Protein AF-A0AAJ1ZFX0-F1 (afdb_monomer)

Nearest PDB structures (foldseek):
  5ien-assembly1_A  TM=3.563E-01  e=2.832E+00  synthetic construct
  1ef0-assembly2_B-2  TM=4.642E-01  e=7.842E+00  Saccharomyces cerevisiae
  4gla-assembly1_D  TM=3.746E-01  e=6.171E+00  Pyrobaculum aerophilum
  3vhx-assembly2_H  TM=3.680E-01  e=6.956E+00  Homo sapiens

Mean predic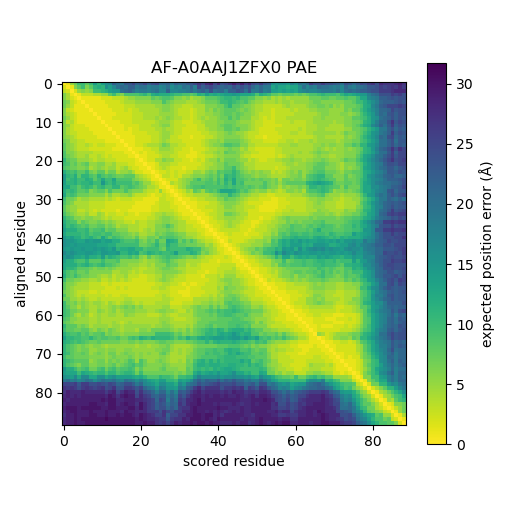ted aligned error: 9.78 Å

pLDDT: mean 81.12, std 12.79, range [46.81, 93.5]

Solvent-accessible surface area (backbone atoms only — not comparable to full-atom values): 5823 Å² total; per-residue (Å²): 132,90,86,48,70,67,62,52,50,61,65,51,50,81,53,66,94,45,54,82,64,46,77,51,75,54,96,93,23,52,29,44,19,25,32,67,74,44,81,42,75,43,100,81,76,43,82,41,82,41,37,74,41,75,48,78,51,92,66,93,50,74,43,66,58,94,91,41,76,78,46,42,48,73,82,70,56,78,73,74,78,80,75,62,97,68,82,81,123

Foldseek 3Di:
DQDDPVVVCVVCVVQPPWDFPDWDADPNWIKTATHDWDWDQDPVRDIDTGHPDMDTDDDWDFDDDPHDTPDTPVVVPPPDPPPPPPVPD

Radius of gyration: 17.57 Å; Cα contacts (8 Å, |Δi|>4): 101; chains: 1; bounding box: 44×28×51 Å

Structure (mm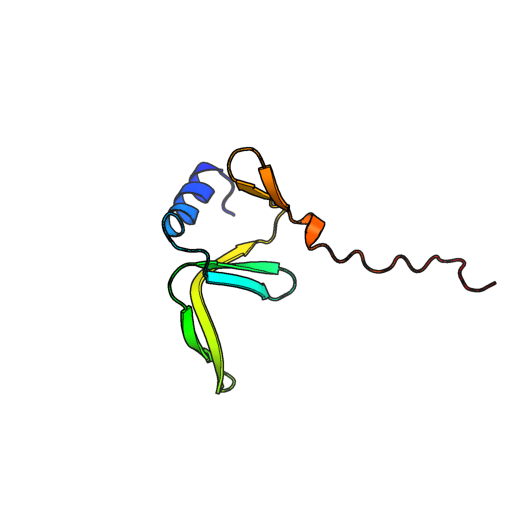CIF, N/CA/C/O backbone):
data_AF-A0AAJ1ZFX0-F1
#
_entry.id   AF-A0AAJ1ZFX0-F1
#
loop_
_atom_site.group_PDB
_atom_site.id
_atom_site.type_symbol
_atom_site.label_atom_id
_atom_site.label_alt_id
_atom_site.label_comp_id
_atom_site.label_asym_id
_atom_site.label_entity_id
_atom_site.label_seq_id
_atom_site.pdbx_PDB_ins_code
_atom_site.Cartn_x
_atom_site.Cartn_y
_atom_site.Cartn_z
_atom_site.occupancy
_atom_site.B_iso_or_equiv
_atom_site.auth_seq_id
_atom_site.auth_comp_id
_atom_site.auth_asym_id
_atom_site.auth_atom_id
_atom_site.pdbx_PDB_model_num
ATOM 1 N N . MET A 1 1 ? -5.698 20.327 0.836 1.00 58.50 1 MET A N 1
ATOM 2 C CA . MET A 1 1 ? -5.581 19.169 1.741 1.00 58.50 1 MET A CA 1
ATOM 3 C C . MET A 1 1 ? -6.823 18.319 1.486 1.00 58.50 1 MET A C 1
ATOM 5 O O . MET A 1 1 ? -7.802 18.877 1.005 1.00 58.50 1 MET A O 1
ATOM 9 N N . ILE A 1 2 ? -6.741 16.990 1.551 1.00 60.59 2 ILE A N 1
ATOM 10 C CA . ILE A 1 2 ? -7.930 16.140 1.379 1.00 60.59 2 ILE A CA 1
ATOM 11 C C . 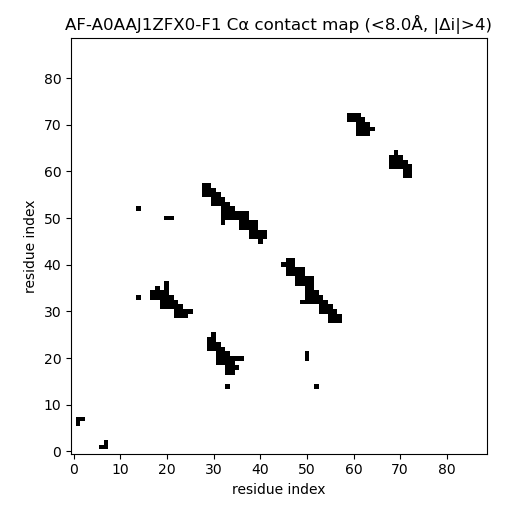ILE A 1 2 ? -8.385 15.830 2.790 1.00 60.59 2 ILE A C 1
ATOM 13 O O . ILE A 1 2 ? -7.696 15.086 3.481 1.00 60.59 2 ILE A O 1
ATOM 17 N N . ASP A 1 3 ? -9.489 16.423 3.217 1.00 70.94 3 ASP A N 1
ATOM 18 C CA . ASP A 1 3 ? -9.812 16.441 4.646 1.00 70.94 3 ASP A CA 1
ATOM 19 C C . ASP A 1 3 ? -11.028 15.577 4.994 1.00 70.94 3 ASP A C 1
ATOM 21 O O . ASP A 1 3 ? -11.298 15.354 6.171 1.00 70.94 3 ASP A O 1
ATOM 25 N N . THR A 1 4 ? -11.754 15.051 3.996 1.00 84.69 4 THR A N 1
ATOM 26 C CA . THR A 1 4 ? -12.927 14.204 4.248 1.00 84.69 4 THR A CA 1
ATOM 27 C C . THR A 1 4 ? -12.645 12.718 3.995 1.00 84.69 4 THR A C 1
ATOM 29 O O . THR A 1 4 ? -12.019 12.374 2.982 1.00 84.69 4 THR A O 1
ATOM 32 N N . PRO A 1 5 ? -13.140 11.818 4.869 1.00 86.00 5 PRO A N 1
ATOM 33 C CA . PRO A 1 5 ? -13.052 10.370 4.675 1.00 86.00 5 PRO A CA 1
ATOM 34 C C . PRO A 1 5 ? -13.540 9.910 3.295 1.00 86.00 5 PRO A C 1
ATOM 36 O O . PRO A 1 5 ? -12.873 9.108 2.648 1.00 86.00 5 PRO A O 1
ATOM 39 N N . GLU A 1 6 ? -14.640 10.471 2.787 1.00 89.19 6 GLU A N 1
ATOM 40 C CA . GLU A 1 6 ? -15.174 10.183 1.450 1.00 89.19 6 GLU A CA 1
ATOM 41 C C . GLU A 1 6 ? -14.161 10.442 0.335 1.00 89.19 6 GLU A C 1
ATOM 43 O O . GLU A 1 6 ? -13.989 9.602 -0.548 1.00 89.19 6 GLU A O 1
ATOM 48 N N . GLN A 1 7 ? -13.465 11.581 0.363 1.00 89.38 7 GLN A N 1
ATOM 49 C CA . GLN A 1 7 ? -12.491 11.903 -0.679 1.00 89.38 7 GLN A CA 1
ATOM 50 C C . GLN A 1 7 ? -11.247 11.016 -0.583 1.00 89.38 7 GLN A C 1
ATOM 52 O O . GLN A 1 7 ? -10.673 10.654 -1.613 1.00 89.38 7 GLN A O 1
ATOM 57 N N . ILE A 1 8 ? -10.838 10.642 0.634 1.00 86.81 8 ILE A N 1
ATOM 58 C CA . ILE A 1 8 ? -9.753 9.680 0.850 1.00 86.81 8 ILE A CA 1
ATOM 59 C C . ILE A 1 8 ? -10.157 8.322 0.264 1.00 86.81 8 ILE A C 1
ATOM 61 O O . ILE A 1 8 ? -9.448 7.797 -0.592 1.00 86.81 8 ILE A O 1
ATOM 65 N N . ASN A 1 9 ? -11.331 7.803 0.628 1.00 90.38 9 ASN A N 1
ATOM 66 C CA . ASN A 1 9 ? -11.857 6.533 0.125 1.00 90.38 9 ASN A CA 1
ATOM 67 C C . ASN A 1 9 ? -11.993 6.530 -1.399 1.00 90.38 9 ASN A C 1
ATOM 69 O O . ASN A 1 9 ? -11.561 5.588 -2.064 1.00 90.38 9 ASN A O 1
ATOM 73 N N . GLN A 1 10 ? -12.522 7.611 -1.976 1.00 90.88 10 GLN A N 1
ATOM 74 C CA . GLN A 1 10 ? -12.655 7.740 -3.422 1.00 90.88 10 GLN A CA 1
ATOM 75 C C . GLN A 1 10 ? -11.294 7.666 -4.121 1.00 90.88 10 GLN A C 1
ATOM 77 O O . GLN A 1 10 ? -11.172 6.994 -5.144 1.00 90.88 10 GLN A O 1
ATOM 82 N N . ARG A 1 11 ? -10.248 8.301 -3.576 1.00 88.88 11 ARG A N 1
ATOM 83 C CA . ARG A 1 11 ? -8.903 8.231 -4.169 1.00 88.88 11 ARG A CA 1
ATOM 84 C C . ARG A 1 11 ? -8.214 6.890 -3.943 1.00 88.88 11 ARG A C 1
ATOM 86 O O . ARG A 1 11 ? -7.473 6.457 -4.819 1.00 88.88 11 ARG A O 1
ATOM 93 N N . LEU A 1 12 ? -8.459 6.233 -2.812 1.00 90.50 12 LEU A N 1
ATOM 94 C CA . LEU A 1 12 ? -7.910 4.908 -2.515 1.00 90.50 12 LEU A CA 1
ATOM 95 C C . LEU A 1 12 ? -8.624 3.780 -3.270 1.00 90.50 12 LEU A C 1
ATOM 97 O O . LEU A 1 12 ? -8.055 2.700 -3.405 1.00 90.50 12 LEU A O 1
ATOM 101 N N . SER A 1 13 ? -9.815 4.030 -3.824 1.00 93.38 13 SER A N 1
ATOM 102 C CA . SER A 1 13 ? -10.586 3.036 -4.586 1.00 93.38 13 SER A CA 1
ATOM 103 C C . SER A 1 13 ? -9.793 2.384 -5.725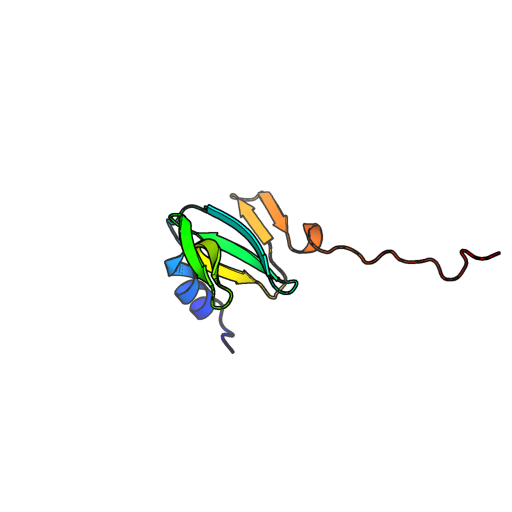 1.00 93.38 13 SER A C 1
ATOM 105 O O . SER A 1 13 ? -9.976 1.203 -6.001 1.00 93.38 13 SER A O 1
ATOM 107 N N . VAL A 1 14 ? -8.845 3.108 -6.330 1.00 92.94 14 VAL A N 1
ATOM 108 C CA . VAL A 1 14 ? -7.982 2.603 -7.415 1.00 92.94 14 VAL A CA 1
ATOM 109 C C . VAL A 1 14 ? -7.019 1.494 -6.977 1.00 92.94 14 VAL A C 1
ATOM 111 O O . VAL A 1 14 ? -6.373 0.885 -7.825 1.00 92.94 14 VAL A O 1
ATOM 1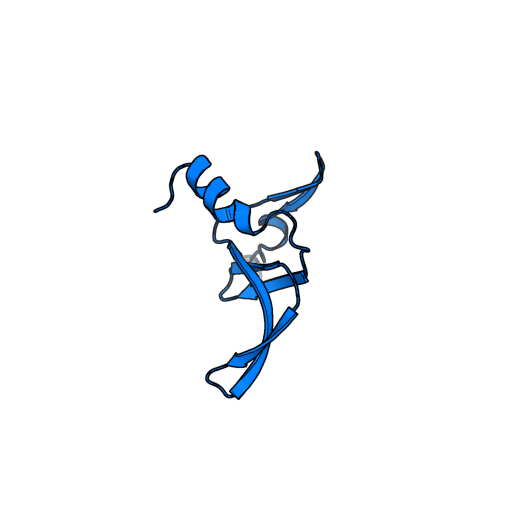14 N N . LEU A 1 15 ? -6.869 1.283 -5.668 1.00 92.56 15 LEU A N 1
ATOM 115 C CA . LEU A 1 15 ? -6.037 0.234 -5.083 1.00 92.56 15 LEU A CA 1
ATOM 116 C C . LEU A 1 15 ? -6.841 -1.043 -4.798 1.00 92.56 15 LEU A C 1
ATOM 118 O O . LEU A 1 15 ? -6.251 -2.104 -4.616 1.00 92.56 15 LEU A O 1
ATOM 122 N N . VAL A 1 16 ? -8.175 -0.958 -4.756 1.00 91.19 16 VAL A N 1
ATOM 123 C CA . VAL A 1 16 ? -9.046 -2.096 -4.441 1.00 91.19 16 VAL A CA 1
ATOM 124 C C . VAL A 1 16 ? -8.960 -3.139 -5.554 1.00 91.19 16 VAL A C 1
ATOM 126 O O . VAL A 1 16 ? -9.079 -2.819 -6.734 1.00 91.19 16 VAL A O 1
ATOM 129 N N . GLY A 1 17 ? -8.758 -4.399 -5.164 1.00 91.06 17 GLY A N 1
ATOM 130 C CA . GLY A 1 17 ? -8.605 -5.522 -6.093 1.00 91.06 17 GLY A CA 1
ATOM 131 C C . GLY A 1 17 ? -7.204 -5.663 -6.695 1.00 91.06 17 GLY A C 1
ATOM 132 O O . GLY A 1 17 ? -6.981 -6.592 -7.464 1.00 91.06 17 GLY A O 1
ATOM 133 N N . LEU A 1 18 ? -6.260 -4.780 -6.351 1.00 91.88 18 LEU A N 1
ATOM 134 C CA . LEU A 1 18 ? -4.853 -4.965 -6.692 1.00 91.88 18 LEU A CA 1
ATOM 135 C C . LEU A 1 18 ? -4.139 -5.758 -5.595 1.00 91.88 18 LEU A C 1
ATOM 137 O O . LEU A 1 18 ? -4.269 -5.445 -4.411 1.00 91.88 18 LEU A O 1
ATOM 141 N N . ASP A 1 19 ? -3.319 -6.725 -5.999 1.00 90.75 19 ASP A N 1
ATOM 142 C CA . ASP A 1 19 ? -2.459 -7.456 -5.071 1.00 90.75 19 ASP A CA 1
ATOM 143 C C . ASP A 1 19 ? -1.418 -6.526 -4.444 1.00 90.75 19 ASP A C 1
ATOM 145 O O . ASP A 1 19 ? -0.802 -5.708 -5.135 1.00 90.75 19 ASP A O 1
ATOM 149 N N . LEU A 1 20 ? -1.181 -6.675 -3.139 1.00 88.25 20 LEU A N 1
ATOM 150 C CA . LEU A 1 20 ? -0.067 -6.015 -2.466 1.00 88.25 20 LEU A CA 1
ATOM 151 C C . LEU A 1 20 ? 1.237 -6.699 -2.893 1.00 88.25 20 LEU A C 1
ATOM 153 O O . LEU A 1 20 ? 1.528 -7.823 -2.496 1.00 88.25 20 LEU A O 1
ATOM 157 N N . SER A 1 21 ? 2.024 -6.011 -3.711 1.00 89.94 21 SER A N 1
ATOM 158 C CA . SER A 1 21 ? 3.191 -6.571 -4.393 1.00 89.94 21 SER A CA 1
ATOM 159 C C . SER A 1 21 ? 4.517 -6.216 -3.725 1.00 89.94 21 SER A C 1
ATOM 161 O O . SER A 1 21 ? 5.555 -6.786 -4.059 1.00 89.94 21 SER A O 1
ATOM 163 N N . GLY A 1 22 ? 4.514 -5.251 -2.806 1.00 84.31 22 GLY A N 1
ATOM 164 C CA . GLY A 1 22 ? 5.721 -4.847 -2.103 1.00 84.31 22 GLY A CA 1
ATOM 165 C C . GLY A 1 22 ? 5.465 -3.865 -0.974 1.00 84.31 22 GLY A C 1
ATOM 166 O O . GLY A 1 22 ? 4.534 -3.062 -1.007 1.00 84.31 22 GLY A O 1
ATOM 167 N N . VAL A 1 23 ? 6.349 -3.915 0.014 1.00 83.06 23 VAL A N 1
ATOM 168 C CA . VAL A 1 23 ? 6.398 -2.985 1.139 1.00 83.06 23 VAL A CA 1
ATOM 169 C C . VAL A 1 23 ? 7.806 -2.418 1.194 1.00 83.06 23 VAL A C 1
ATOM 171 O O . VAL A 1 23 ? 8.785 -3.133 0.989 1.00 83.06 23 VAL A O 1
ATOM 174 N N . GLY A 1 24 ? 7.917 -1.121 1.433 1.00 80.69 24 GLY A N 1
ATOM 175 C CA . GLY A 1 24 ? 9.206 -0.466 1.550 1.00 80.69 24 GLY A CA 1
ATOM 176 C C . GLY A 1 24 ? 9.121 0.833 2.324 1.00 80.69 24 GLY A C 1
ATOM 177 O O . GLY A 1 24 ? 8.096 1.183 2.908 1.00 80.69 24 GLY A O 1
ATOM 178 N N . HIS A 1 25 ? 10.228 1.561 2.294 1.00 77.69 25 HIS A N 1
ATOM 179 C CA . HIS A 1 25 ? 10.378 2.815 3.005 1.00 77.69 25 HIS A CA 1
ATOM 180 C C . HIS A 1 25 ? 11.078 3.822 2.098 1.00 77.69 25 HIS A C 1
ATOM 182 O O . HIS A 1 25 ? 12.138 3.536 1.537 1.00 77.69 25 HIS A O 1
ATOM 188 N N . VAL A 1 26 ? 10.478 4.995 1.921 1.00 75.25 26 VAL A N 1
ATOM 189 C CA . VAL A 1 26 ? 11.050 6.078 1.117 1.00 75.25 26 VAL A CA 1
ATOM 190 C C . VAL A 1 26 ? 10.970 7.353 1.935 1.00 75.25 26 VAL A C 1
ATOM 192 O O . VAL A 1 26 ? 9.889 7.731 2.364 1.00 75.25 26 VAL A O 1
ATOM 195 N N . ALA A 1 27 ? 12.111 8.012 2.153 1.00 73.31 27 ALA A N 1
ATOM 196 C CA . ALA A 1 27 ? 12.192 9.272 2.900 1.00 73.31 27 ALA A CA 1
ATOM 197 C C . ALA A 1 27 ? 11.506 9.228 4.282 1.00 73.31 27 ALA A C 1
ATOM 199 O O . ALA A 1 27 ? 10.780 10.141 4.658 1.00 73.31 27 ALA A O 1
ATOM 200 N N . ASN A 1 28 ? 11.732 8.152 5.035 1.00 71.38 28 ASN A N 1
ATOM 201 C CA . ASN A 1 28 ? 11.097 7.896 6.328 1.00 71.38 28 ASN A CA 1
ATOM 202 C C . ASN A 1 28 ? 9.574 7.674 6.302 1.00 71.38 28 ASN A C 1
ATOM 204 O O . ASN A 1 28 ? 8.916 7.772 7.334 1.00 71.38 28 ASN A O 1
ATOM 208 N N . MET A 1 29 ? 9.016 7.375 5.125 1.00 77.88 29 MET A N 1
ATOM 209 C CA . MET A 1 29 ? 7.596 7.094 4.950 1.00 77.88 29 MET A CA 1
ATOM 210 C C . MET A 1 29 ? 7.385 5.649 4.488 1.00 77.88 29 MET A C 1
ATOM 212 O O . MET A 1 29 ? 7.964 5.236 3.468 1.00 77.88 29 MET A O 1
ATOM 216 N N . PRO A 1 30 ? 6.532 4.874 5.178 1.00 83.81 30 PRO A N 1
ATOM 217 C CA . PRO A 1 30 ? 6.109 3.575 4.691 1.00 83.81 30 PRO A CA 1
ATOM 218 C C . PRO A 1 30 ? 5.435 3.730 3.329 1.00 83.81 30 PRO A C 1
ATOM 220 O O . PRO A 1 30 ? 4.617 4.624 3.094 1.00 83.81 30 PRO A O 1
ATOM 223 N N . THR A 1 31 ? 5.846 2.870 2.405 1.00 86.69 31 THR A N 1
ATOM 224 C CA . THR A 1 31 ? 5.350 2.846 1.034 1.00 86.69 31 THR A CA 1
ATOM 225 C C . THR A 1 31 ? 4.841 1.450 0.718 1.00 86.69 31 THR A C 1
ATOM 227 O O . THR A 1 31 ? 5.598 0.481 0.779 1.00 86.69 31 THR A O 1
ATOM 230 N N . LEU A 1 32 ? 3.567 1.361 0.348 1.00 88.94 32 LEU A N 1
ATOM 231 C CA . LEU A 1 32 ? 2.926 0.131 -0.106 1.00 88.94 32 LEU A CA 1
ATOM 232 C C . LEU A 1 32 ? 2.825 0.152 -1.629 1.00 88.94 32 LEU A C 1
ATOM 234 O O . LEU A 1 32 ? 2.453 1.170 -2.212 1.00 88.94 32 LEU A O 1
ATOM 238 N N . GLN A 1 33 ? 3.169 -0.956 -2.275 1.00 91.69 33 GLN A N 1
ATOM 239 C CA . GLN A 1 33 ? 3.116 -1.117 -3.724 1.00 91.69 33 GLN A CA 1
ATOM 240 C C . GLN A 1 33 ? 2.044 -2.133 -4.098 1.00 91.69 33 GLN A C 1
ATOM 242 O O . GLN A 1 33 ? 1.934 -3.178 -3.460 1.00 91.69 33 GLN A O 1
ATOM 247 N N . PHE A 1 34 ? 1.278 -1.820 -5.139 1.00 93.50 34 PHE A N 1
ATOM 248 C CA . PHE A 1 34 ? 0.136 -2.609 -5.581 1.00 93.50 34 PHE A CA 1
ATOM 249 C C . PHE A 1 34 ? 0.220 -2.949 -7.071 1.00 93.50 34 PHE A C 1
ATOM 251 O O . PHE A 1 34 ? 0.648 -2.125 -7.893 1.00 93.50 34 PHE A O 1
ATOM 258 N N . GLY A 1 35 ? -0.274 -4.136 -7.418 1.00 92.94 35 GLY A N 1
ATOM 259 C CA . GLY A 1 35 ? -0.337 -4.658 -8.778 1.00 92.94 35 GLY A CA 1
ATOM 260 C C . GLY A 1 35 ? 1.003 -5.205 -9.291 1.00 92.94 35 GLY A C 1
ATOM 261 O O . GLY A 1 35 ? 1.956 -5.358 -8.531 1.00 92.94 35 GLY A O 1
ATOM 262 N N . PRO A 1 36 ? 1.109 -5.511 -10.595 1.00 91.75 36 PRO A N 1
ATOM 263 C CA . PRO A 1 36 ? 2.307 -6.126 -11.154 1.00 91.75 36 PRO A CA 1
ATOM 264 C C . PRO A 1 36 ? 3.541 -5.236 -10.971 1.00 91.75 36 PRO A C 1
ATOM 266 O O . PRO A 1 36 ? 3.490 -4.016 -11.158 1.00 91.75 36 PRO A O 1
ATOM 269 N N . ILE A 1 37 ? 4.663 -5.868 -10.628 1.00 90.56 37 ILE A N 1
ATOM 270 C CA . ILE A 1 37 ? 5.960 -5.203 -10.521 1.00 90.56 37 ILE A CA 1
ATOM 271 C C . ILE A 1 37 ? 6.509 -4.940 -11.923 1.00 90.56 37 ILE A C 1
ATOM 273 O O . ILE A 1 37 ? 6.580 -5.840 -12.757 1.00 90.56 37 ILE A O 1
ATOM 277 N N . ARG A 1 38 ? 6.947 -3.705 -12.160 1.00 88.88 38 ARG A N 1
ATOM 278 C CA . ARG A 1 38 ? 7.628 -3.267 -13.380 1.00 88.88 38 ARG A CA 1
ATOM 279 C C . ARG A 1 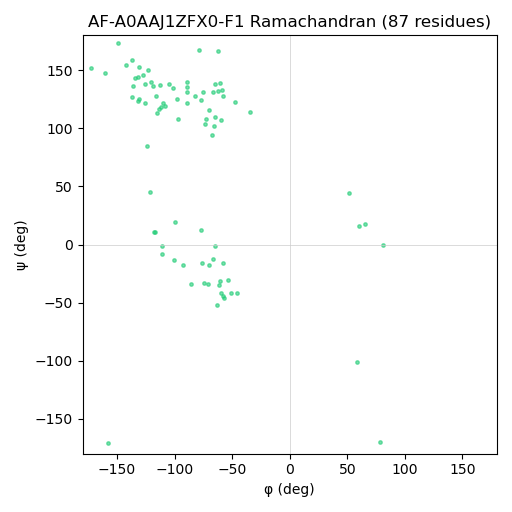38 ? 8.989 -2.668 -13.062 1.00 88.88 38 ARG A C 1
ATOM 281 O O . ARG A 1 38 ? 9.189 -2.073 -12.002 1.00 88.88 38 ARG A O 1
ATOM 288 N N . GLU A 1 39 ? 9.915 -2.803 -14.000 1.00 91.06 39 GLU A N 1
ATOM 289 C CA . GLU A 1 39 ? 11.236 -2.190 -13.914 1.00 91.06 39 GLU A CA 1
ATOM 290 C C . GLU A 1 39 ? 11.204 -0.789 -14.527 1.00 91.06 39 GLU A C 1
ATOM 292 O O . GLU A 1 39 ? 10.654 -0.567 -15.605 1.00 91.06 39 GLU A O 1
ATOM 297 N N . VAL A 1 40 ? 11.752 0.180 -13.799 1.00 85.81 40 VAL A N 1
ATOM 298 C CA . VAL A 1 40 ? 11.826 1.581 -14.203 1.00 85.81 40 VAL A CA 1
ATOM 299 C C . VAL A 1 40 ? 13.255 2.054 -14.008 1.00 85.81 40 VAL A C 1
ATOM 301 O O . VAL A 1 40 ? 13.805 1.971 -12.907 1.00 85.81 40 VAL A O 1
ATOM 304 N N . THR A 1 41 ? 13.848 2.583 -15.071 1.00 89.62 41 THR A N 1
ATOM 305 C CA . THR A 1 41 ? 15.163 3.218 -15.008 1.00 89.62 41 THR A CA 1
ATOM 306 C C . THR A 1 41 ? 15.020 4.604 -14.396 1.00 89.62 41 THR A C 1
ATOM 308 O O . THR A 1 41 ? 14.226 5.431 -14.848 1.00 89.62 41 THR A O 1
ATOM 311 N N . THR A 1 42 ? 15.765 4.866 -13.328 1.00 84.69 42 THR A N 1
ATOM 312 C CA . THR A 1 42 ? 15.775 6.182 -12.693 1.00 84.69 42 THR A CA 1
ATOM 313 C C . THR A 1 42 ? 16.652 7.161 -13.470 1.00 84.69 42 THR A C 1
ATOM 315 O O . THR A 1 42 ? 17.486 6.775 -14.283 1.00 84.69 42 THR A O 1
ATOM 318 N N . LYS A 1 43 ? 16.540 8.453 -13.141 1.00 82.62 43 LYS A N 1
ATOM 319 C CA . LYS A 1 43 ? 17.413 9.510 -13.683 1.00 82.62 43 LYS A CA 1
ATOM 320 C C . LYS A 1 43 ? 18.910 9.295 -13.408 1.00 82.62 43 LYS A C 1
ATOM 322 O O . LYS A 1 43 ? 19.726 9.968 -14.016 1.00 82.62 43 LYS A O 1
ATOM 327 N N . ARG A 1 44 ? 19.263 8.412 -12.466 1.00 86.50 44 ARG A N 1
ATOM 328 C CA . ARG A 1 44 ? 20.648 8.037 -12.133 1.00 86.50 44 ARG A CA 1
ATOM 329 C C . ARG A 1 44 ? 21.064 6.713 -12.784 1.00 86.50 44 ARG A C 1
ATOM 331 O O . ARG A 1 44 ? 21.9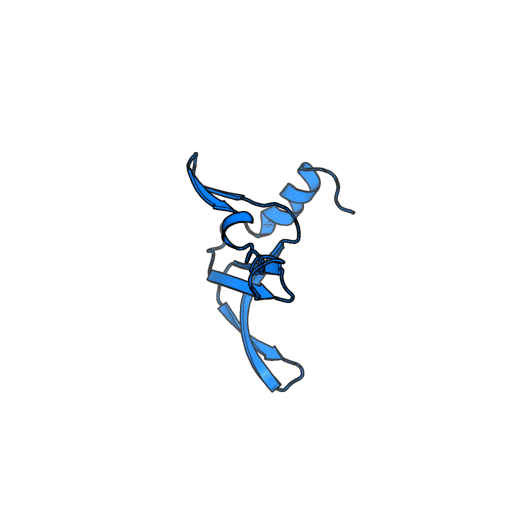52 6.053 -12.265 1.00 86.50 44 ARG A O 1
ATOM 338 N N . GLU A 1 45 ? 20.351 6.283 -13.825 1.00 86.50 45 GLU A N 1
ATOM 339 C CA . GLU A 1 45 ? 20.599 5.035 -14.568 1.00 86.50 45 GLU A CA 1
ATOM 340 C C . GLU A 1 45 ? 20.515 3.756 -13.719 1.00 86.50 45 GLU A C 1
ATOM 342 O O . GLU A 1 45 ? 20.925 2.678 -14.136 1.00 86.50 45 GLU A O 1
ATOM 347 N N . THR A 1 46 ? 19.919 3.840 -12.528 1.00 87.44 46 THR A N 1
ATOM 348 C CA . THR A 1 46 ? 19.658 2.662 -11.695 1.00 87.44 46 THR A CA 1
ATOM 349 C C . THR A 1 46 ? 18.304 2.054 -12.033 1.00 87.44 46 THR A C 1
ATOM 351 O O . THR A 1 46 ? 17.326 2.780 -12.230 1.00 87.44 46 THR A O 1
ATOM 354 N N . ILE A 1 47 ? 18.225 0.724 -12.062 1.00 87.69 47 ILE A N 1
ATOM 355 C CA . ILE A 1 47 ? 16.965 0.000 -12.253 1.00 87.69 47 ILE A CA 1
ATOM 356 C C . ILE A 1 47 ? 16.241 -0.093 -10.909 1.00 87.69 47 ILE A C 1
ATOM 358 O O . ILE A 1 47 ? 16.806 -0.540 -9.910 1.00 87.69 47 ILE A O 1
ATOM 362 N N . LYS A 1 48 ? 14.972 0.318 -10.881 1.00 85.38 48 LYS A N 1
ATOM 363 C CA . LYS A 1 48 ? 14.078 0.129 -9.736 1.00 85.38 48 LYS A CA 1
ATOM 364 C C . LYS A 1 48 ? 12.880 -0.721 -10.116 1.00 85.38 48 LYS A C 1
ATOM 366 O O . LYS A 1 48 ? 12.240 -0.483 -11.133 1.00 85.38 48 LYS A O 1
ATOM 371 N N . ARG A 1 49 ? 12.536 -1.660 -9.238 1.00 85.06 49 ARG A N 1
ATOM 372 C CA . ARG A 1 49 ? 11.294 -2.432 -9.299 1.00 85.06 49 ARG A CA 1
ATOM 373 C C . ARG A 1 49 ? 10.208 -1.696 -8.529 1.00 85.06 49 ARG A C 1
ATOM 375 O O . ARG A 1 49 ? 10.393 -1.395 -7.351 1.00 85.06 49 ARG A O 1
ATOM 382 N N . VAL A 1 50 ? 9.114 -1.371 -9.206 1.00 84.50 50 VAL A N 1
ATOM 383 C CA . VAL A 1 50 ? 7.980 -0.642 -8.629 1.00 84.50 50 VAL A CA 1
ATOM 384 C C . VAL A 1 50 ? 6.665 -1.297 -9.032 1.00 84.50 50 VAL A C 1
ATOM 386 O O . VAL A 1 50 ? 6.529 -1.760 -10.162 1.00 84.50 50 VAL A O 1
ATOM 389 N N . GLY A 1 51 ? 5.688 -1.314 -8.132 1.00 87.69 51 GLY A N 1
ATOM 390 C CA . GLY A 1 51 ? 4.317 -1.706 -8.453 1.00 87.69 51 GLY A CA 1
ATOM 391 C C . GLY A 1 51 ? 3.660 -0.778 -9.478 1.00 87.69 51 GLY A C 1
ATOM 392 O O . GLY A 1 51 ? 4.128 0.332 -9.768 1.00 87.69 51 GLY A O 1
ATOM 393 N N . ALA A 1 52 ? 2.535 -1.230 -10.026 1.00 89.88 52 ALA A N 1
ATOM 394 C CA . ALA A 1 52 ? 1.701 -0.431 -10.916 1.00 89.88 52 ALA A CA 1
ATOM 395 C C . ALA A 1 52 ? 1.164 0.830 -10.213 1.00 89.88 52 ALA A C 1
ATOM 397 O O . ALA A 1 52 ? 1.055 1.896 -10.831 1.00 89.88 52 ALA A O 1
ATOM 398 N N . ARG A 1 53 ? 0.869 0.716 -8.912 1.00 91.31 53 ARG A N 1
ATOM 399 C CA . ARG A 1 53 ? 0.470 1.814 -8.024 1.00 91.31 53 ARG A CA 1
ATOM 400 C C . ARG A 1 53 ? 1.289 1.789 -6.737 1.00 91.31 53 ARG A C 1
ATOM 402 O O . ARG A 1 53 ? 1.723 0.729 -6.296 1.00 91.31 53 ARG A O 1
ATOM 409 N N . SER A 1 54 ? 1.448 2.961 -6.127 1.00 89.25 54 SER A N 1
ATOM 410 C CA . SER A 1 54 ? 2.141 3.120 -4.849 1.00 89.25 54 SER A CA 1
ATOM 411 C C . SER A 1 54 ? 1.355 4.049 -3.936 1.00 89.25 54 SER A C 1
ATOM 413 O O . SER A 1 54 ? 0.888 5.100 -4.379 1.00 89.25 54 SER A O 1
ATOM 415 N N . LEU A 1 55 ? 1.246 3.676 -2.665 1.00 89.69 55 LEU A N 1
ATOM 416 C CA . LEU A 1 55 ? 0.676 4.490 -1.603 1.00 89.69 55 LEU A CA 1
ATOM 417 C C . LEU A 1 55 ? 1.790 4.888 -0.635 1.00 89.69 55 LEU A C 1
ATOM 419 O O . LEU A 1 55 ? 2.415 4.028 -0.019 1.00 89.69 55 LEU A O 1
ATOM 423 N N . HIS A 1 56 ? 2.021 6.191 -0.509 1.00 88.62 56 HIS A N 1
ATOM 424 C CA . HIS A 1 56 ? 2.925 6.767 0.483 1.00 88.62 56 HIS A CA 1
ATOM 425 C C . HIS A 1 56 ? 2.094 7.250 1.668 1.00 88.62 56 HIS A C 1
ATOM 427 O O . HIS A 1 56 ? 1.154 8.024 1.474 1.00 88.62 56 HIS A O 1
ATOM 433 N N . ILE A 1 57 ? 2.419 6.788 2.874 1.00 85.06 57 ILE A N 1
ATOM 434 C CA . ILE A 1 57 ? 1.614 7.060 4.067 1.00 85.06 57 ILE A CA 1
ATOM 435 C C . ILE A 1 57 ? 2.422 7.937 5.024 1.00 85.06 57 ILE A C 1
ATOM 437 O O . ILE A 1 57 ? 3.460 7.522 5.531 1.00 85.06 57 ILE A O 1
ATOM 441 N N . GLN A 1 58 ? 1.930 9.153 5.274 1.00 83.62 58 GLN A N 1
ATOM 442 C CA . GLN A 1 58 ? 2.538 10.137 6.179 1.00 83.62 58 GLN A CA 1
ATOM 443 C C . GLN A 1 58 ? 1.562 10.524 7.305 1.00 83.62 58 GLN A C 1
ATOM 445 O O . GLN A 1 58 ? 1.347 11.694 7.612 1.00 83.62 58 GLN A O 1
ATOM 450 N N . CYS A 1 59 ? 0.912 9.526 7.895 1.00 81.56 59 CYS A N 1
ATOM 451 C CA . CYS A 1 59 ? 0.000 9.679 9.025 1.00 81.56 59 CYS A CA 1
ATOM 452 C C . CYS A 1 59 ? 0.041 8.420 9.901 1.00 81.56 59 CYS A C 1
ATOM 454 O O . CYS A 1 59 ? 0.681 7.432 9.541 1.00 81.56 59 CYS A O 1
ATOM 456 N N . GLY A 1 60 ? -0.632 8.445 11.054 1.00 82.75 60 GLY A N 1
ATOM 457 C CA . GLY A 1 60 ? -0.892 7.214 11.798 1.00 82.75 60 GLY A CA 1
ATOM 458 C C . GLY A 1 60 ? -1.761 6.274 10.960 1.00 82.75 60 GLY A C 1
ATOM 459 O O . GLY A 1 60 ? -2.761 6.711 10.395 1.00 82.75 60 GLY A O 1
ATOM 460 N N . TRP A 1 61 ? -1.375 5.003 10.868 1.00 83.56 61 TRP A N 1
ATOM 461 C CA . TRP A 1 61 ? -2.080 4.000 10.070 1.00 83.56 61 TRP A CA 1
ATOM 462 C C . TRP A 1 61 ? -2.103 2.637 10.761 1.00 83.56 61 TRP A C 1
ATOM 464 O O . TRP A 1 61 ? -1.212 2.311 11.551 1.00 83.56 61 TRP A O 1
ATOM 474 N N . THR A 1 62 ? -3.117 1.845 10.424 1.00 88.44 62 THR A N 1
ATOM 475 C CA . THR A 1 62 ? -3.245 0.421 10.747 1.00 88.44 62 THR A CA 1
ATOM 476 C C . THR A 1 62 ? -3.631 -0.337 9.478 1.00 88.44 62 THR A C 1
ATOM 478 O O . THR A 1 62 ? -4.339 0.178 8.614 1.00 88.44 62 THR A O 1
ATOM 481 N N . VAL A 1 63 ? -3.113 -1.552 9.333 1.00 85.75 63 VAL A N 1
ATOM 482 C CA . VAL A 1 63 ? -3.538 -2.534 8.339 1.00 85.75 63 VAL A CA 1
ATOM 483 C C . VAL A 1 63 ? -4.268 -3.621 9.099 1.00 85.75 63 VAL A C 1
ATOM 485 O O . VAL A 1 63 ? -3.700 -4.277 9.972 1.00 85.75 63 VAL A O 1
ATOM 488 N N . GLU A 1 64 ? -5.533 -3.805 8.756 1.00 90.81 64 GLU A N 1
ATOM 489 C CA . GLU A 1 64 ? -6.432 -4.722 9.438 1.00 90.81 64 GLU A CA 1
ATOM 490 C C . GLU A 1 64 ? -6.951 -5.765 8.457 1.00 90.81 64 GLU A C 1
ATOM 492 O O . GLU A 1 64 ? -7.292 -5.466 7.311 1.00 90.81 64 GLU A O 1
ATOM 497 N N . GLN A 1 65 ? -7.034 -7.007 8.921 1.00 87.31 65 GLN A N 1
ATOM 498 C CA . GLN A 1 65 ? -7.772 -8.058 8.248 1.00 87.31 65 GLN A CA 1
ATOM 499 C C . GLN A 1 65 ? -8.923 -8.479 9.152 1.00 87.31 65 GLN A C 1
ATOM 501 O O . GLN A 1 65 ? -8.723 -9.062 10.218 1.00 87.31 65 GLN A O 1
ATOM 506 N N . ARG A 1 66 ? -10.149 -8.192 8.703 1.00 88.00 66 ARG A N 1
ATOM 507 C CA . ARG A 1 66 ? -11.378 -8.377 9.486 1.00 88.00 66 ARG A CA 1
ATOM 508 C C . ARG A 1 66 ? -11.324 -7.571 10.790 1.00 88.00 66 ARG A C 1
ATOM 510 O O . ARG A 1 66 ? -11.546 -6.374 10.742 1.00 88.00 66 ARG A O 1
ATOM 517 N N . ALA A 1 67 ? -11.033 -8.218 11.917 1.00 89.81 67 ALA A N 1
ATOM 518 C CA . ALA A 1 67 ? -10.935 -7.596 13.240 1.00 89.81 67 ALA A CA 1
ATOM 519 C C . ALA A 1 67 ? -9.522 -7.708 13.841 1.00 89.81 67 ALA A C 1
ATOM 521 O O . ALA A 1 67 ? -9.322 -7.453 15.026 1.00 89.81 67 ALA A O 1
ATOM 522 N N . THR A 1 68 ? -8.542 -8.135 13.042 1.00 91.50 68 THR A N 1
ATOM 523 C CA . THR A 1 68 ? -7.163 -8.335 13.481 1.00 91.50 68 THR A CA 1
ATOM 524 C C . THR A 1 68 ? -6.272 -7.282 12.848 1.00 91.50 68 THR A C 1
ATOM 526 O O . THR A 1 68 ? -6.173 -7.203 11.624 1.00 91.50 68 THR A O 1
ATOM 529 N N . VAL A 1 69 ? -5.592 -6.498 13.683 1.00 90.38 69 VAL A N 1
ATOM 530 C CA . VAL A 1 69 ? -4.510 -5.617 13.235 1.00 90.38 69 VAL A CA 1
ATOM 531 C C . VAL A 1 69 ? -3.331 -6.500 12.833 1.00 90.38 69 VAL A C 1
ATOM 533 O O . VAL A 1 69 ? -2.782 -7.219 13.664 1.00 90.38 69 VAL A O 1
ATOM 536 N N . LEU A 1 70 ? -2.972 -6.470 11.552 1.00 86.81 70 LEU A N 1
ATOM 537 C CA . LEU A 1 70 ? -1.818 -7.189 11.013 1.00 86.81 70 LEU A CA 1
ATOM 538 C C . LEU A 1 70 ? -0.530 -6.378 11.158 1.00 86.81 70 LEU A C 1
ATOM 540 O O . LEU A 1 70 ? 0.541 -6.953 11.323 1.00 86.81 70 LEU A O 1
ATOM 544 N N . ALA A 1 71 ? -0.637 -5.053 11.049 1.00 83.62 71 ALA A N 1
ATOM 545 C CA . ALA A 1 71 ? 0.483 -4.132 11.156 1.00 83.62 71 ALA A CA 1
ATOM 546 C C . ALA A 1 71 ? -0.023 -2.721 11.473 1.00 83.62 71 ALA A C 1
ATOM 548 O O . ALA A 1 71 ? -1.088 -2.318 11.007 1.00 83.62 71 ALA A O 1
ATOM 549 N N . ALA A 1 72 ? 0.744 -1.942 12.219 1.00 85.31 72 ALA A N 1
ATOM 550 C CA . ALA A 1 72 ? 0.435 -0.561 12.545 1.00 85.31 72 ALA A CA 1
ATOM 551 C C . ALA A 1 72 ? 1.676 0.317 12.432 1.00 85.31 72 ALA A C 1
ATOM 553 O O . ALA A 1 72 ? 2.801 -0.150 12.571 1.00 85.31 72 ALA A O 1
ATOM 554 N N . TYR A 1 73 ? 1.471 1.626 12.276 1.00 81.06 73 TYR A N 1
ATOM 555 C CA . TYR A 1 73 ? 2.543 2.624 12.249 1.00 81.06 73 TYR A CA 1
ATOM 556 C C . TYR A 1 73 ? 3.575 2.419 13.370 1.00 81.06 73 TYR A C 1
ATOM 558 O O . TYR A 1 73 ? 4.774 2.500 13.123 1.00 81.06 73 TYR A O 1
ATOM 566 N N . ARG A 1 74 ? 3.111 2.099 14.586 1.00 80.38 74 ARG A N 1
ATOM 567 C CA . ARG A 1 74 ? 3.950 1.888 15.778 1.00 80.38 74 ARG A CA 1
ATOM 568 C C . ARG A 1 74 ? 4.956 0.750 15.619 1.00 80.38 74 ARG A C 1
ATOM 570 O O . ARG A 1 74 ? 6.043 0.863 16.170 1.00 80.38 74 ARG A O 1
ATOM 577 N N . ASP A 1 75 ? 4.628 -0.274 14.840 1.00 79.38 75 ASP A N 1
ATOM 578 C CA . ASP A 1 75 ? 5.512 -1.420 14.599 1.00 79.38 75 ASP A CA 1
ATOM 579 C C . ASP A 1 75 ? 6.725 -1.035 13.735 1.00 79.38 75 ASP A C 1
ATOM 581 O O . ASP A 1 75 ? 7.731 -1.739 13.713 1.00 79.38 75 ASP A O 1
ATOM 585 N N . PHE A 1 76 ? 6.645 0.106 13.041 1.00 70.31 76 PHE A N 1
ATOM 586 C CA . PHE A 1 76 ? 7.696 0.634 12.167 1.00 70.31 76 PHE A CA 1
ATOM 587 C C . PHE A 1 76 ? 8.345 1.906 12.714 1.00 70.31 76 PHE A C 1
ATOM 589 O O . PHE A 1 76 ? 9.265 2.442 12.093 1.00 70.31 76 PHE A O 1
ATOM 596 N N . VAL A 1 77 ? 7.899 2.404 13.873 1.00 66.88 77 VAL A N 1
ATOM 597 C CA . VAL A 1 77 ? 8.599 3.488 14.562 1.00 66.88 77 VAL A CA 1
ATOM 598 C C . VAL A 1 77 ? 9.859 2.895 15.174 1.00 66.88 77 VAL A C 1
ATOM 600 O O . VAL A 1 77 ? 9.809 2.243 16.213 1.00 66.88 77 VAL A O 1
ATOM 603 N N . ILE A 1 78 ? 11.008 3.158 14.552 1.00 60.25 78 ILE A N 1
ATOM 604 C CA . ILE A 1 78 ? 12.289 2.993 15.234 1.00 60.25 78 ILE A CA 1
ATOM 605 C C . ILE A 1 78 ? 12.295 4.045 16.340 1.00 60.25 78 ILE A C 1
ATOM 607 O O . ILE A 1 78 ? 12.476 5.237 16.082 1.00 60.25 78 ILE A O 1
ATOM 611 N N . THR A 1 79 ? 12.038 3.620 17.574 1.00 56.03 79 THR A N 1
ATOM 612 C CA . THR A 1 79 ? 12.341 4.439 18.740 1.00 56.03 79 THR A CA 1
ATOM 613 C 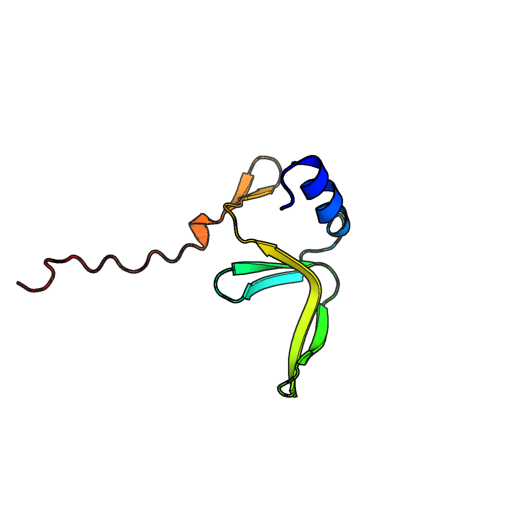C . THR A 1 79 ? 13.838 4.681 18.692 1.00 56.03 79 THR A C 1
ATOM 615 O O . THR A 1 79 ? 1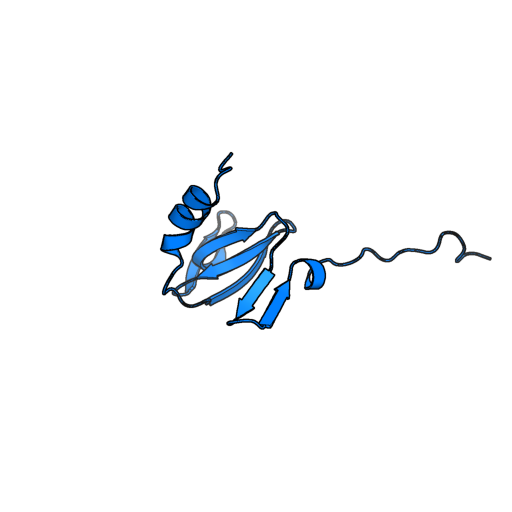4.613 3.747 18.898 1.00 56.03 79 THR A O 1
ATOM 618 N N . GLY A 1 80 ? 14.246 5.907 18.357 1.00 51.03 80 GLY A N 1
ATOM 619 C CA . GLY A 1 80 ? 15.615 6.338 18.588 1.00 51.03 80 GLY A CA 1
ATOM 620 C C . GLY A 1 80 ? 15.965 5.956 20.018 1.00 51.03 80 GLY A C 1
ATOM 621 O O . GLY A 1 80 ? 15.212 6.276 20.940 1.00 51.03 80 GLY A O 1
ATOM 622 N N . GLU A 1 81 ? 17.026 5.171 20.153 1.00 47.75 81 GLU A N 1
ATOM 623 C CA . GLU A 1 81 ? 17.650 4.798 21.409 1.00 47.75 81 GLU A CA 1
ATOM 624 C C . GLU A 1 81 ? 17.552 5.978 22.385 1.00 47.75 81 GLU A C 1
ATOM 626 O O . GLU A 1 81 ? 18.092 7.060 22.136 1.00 47.75 81 GLU A O 1
ATOM 631 N N . LYS A 1 82 ? 16.786 5.811 23.469 1.00 46.81 82 LYS A N 1
ATOM 632 C CA . LYS A 1 82 ? 16.919 6.703 24.615 1.00 46.81 82 LYS A CA 1
ATOM 633 C C . LYS A 1 82 ? 18.298 6.397 25.177 1.00 46.81 82 LYS A C 1
ATOM 635 O O . LYS A 1 82 ? 18.455 5.446 25.932 1.00 46.81 82 LYS A O 1
ATOM 640 N N . VAL A 1 83 ? 19.292 7.172 24.765 1.00 54.38 83 VAL A N 1
ATOM 641 C CA . VAL A 1 83 ? 20.538 7.258 25.514 1.00 54.38 83 VAL A CA 1
ATOM 642 C C . VAL A 1 83 ? 20.152 7.887 26.847 1.00 54.38 83 VAL A C 1
ATOM 644 O O . VAL A 1 83 ? 19.724 9.044 26.894 1.00 54.38 83 VAL A O 1
ATOM 647 N N . ASP A 1 84 ? 20.190 7.092 27.912 1.00 56.19 84 ASP A N 1
ATOM 648 C CA . ASP A 1 84 ? 19.959 7.577 29.265 1.00 56.19 84 ASP A CA 1
ATOM 649 C C . ASP A 1 84 ? 20.980 8.691 29.572 1.00 56.19 84 ASP A C 1
ATOM 651 O O . ASP A 1 84 ? 22.186 8.479 29.411 1.00 56.19 84 ASP A O 1
ATOM 655 N N . PRO A 1 85 ? 20.551 9.882 30.038 1.00 51.50 85 PRO A N 1
ATOM 656 C CA . PRO A 1 85 ? 21.465 10.991 30.326 1.00 51.50 85 PRO A CA 1
ATOM 657 C C . PRO A 1 85 ? 22.456 10.717 31.472 1.00 51.50 85 PRO A C 1
ATOM 659 O O . PRO A 1 85 ? 23.275 11.578 31.781 1.00 51.50 85 PRO A O 1
ATOM 662 N N . TRP A 1 86 ? 22.389 9.541 32.104 1.00 60.31 86 TRP A N 1
ATOM 663 C CA . TRP A 1 86 ? 23.194 9.159 33.265 1.00 60.31 86 TRP A CA 1
ATOM 664 C C . TRP A 1 86 ? 24.115 7.956 33.022 1.00 60.31 86 TRP A C 1
ATOM 666 O O . TRP A 1 86 ? 24.712 7.450 33.966 1.00 60.31 86 TRP A O 1
ATOM 676 N N . SER A 1 87 ? 24.287 7.497 31.778 1.00 56.19 87 SER A N 1
ATOM 677 C CA . SER A 1 87 ? 25.142 6.334 31.472 1.00 56.19 87 SER A CA 1
ATOM 678 C C . SER A 1 87 ? 26.655 6.613 31.475 1.00 56.19 87 SER A C 1
ATOM 680 O O . SER A 1 87 ? 27.429 5.770 31.033 1.00 56.19 87 SER A O 1
ATOM 682 N N . LEU A 1 88 ? 27.094 7.762 31.991 1.00 51.69 88 LEU A N 1
ATOM 683 C CA . LEU A 1 88 ? 28.494 8.012 32.334 1.00 51.69 88 LEU A CA 1
ATOM 684 C C . LEU A 1 88 ? 28.562 8.429 33.807 1.00 51.69 88 LEU A C 1
ATOM 686 O O . LEU A 1 88 ? 28.526 9.614 34.133 1.00 51.69 88 LEU A O 1
ATOM 690 N N . SER A 1 89 ? 28.601 7.425 34.683 1.00 51.16 89 SER A N 1
ATOM 691 C CA . SER A 1 89 ? 29.168 7.525 36.034 1.00 51.16 89 SER A CA 1
ATOM 692 C C . SER A 1 89 ? 30.453 6.713 36.076 1.00 51.16 89 SER A C 1
ATOM 694 O O . SER A 1 89 ? 30.446 5.612 35.479 1.00 51.16 89 SER A O 1
#

Sequence (89 aa):
MIDTPEQINQRLSVLVGLDLSGVGHVANMPTLQFGPIREVTTKRETIKRVGARSLHIQCGWTVEQRATVLAAYRDFVITGEKVDPWSLS

Secondary structure (DSSP, 8-state):
---SHHHHHHHHGGGTT--EEEEEEETTEEEEEESS-EEEE-TTS-EEEE-SEEEE--S--EEEETTEEEEEGGGG--------TT---